Protein AF-A0A4P0Y0X2-F1 (afdb_monomer)

Structure (mmCIF, N/CA/C/O backbone):
data_AF-A0A4P0Y0X2-F1
#
_entry.id   AF-A0A4P0Y0X2-F1
#
loop_
_atom_site.group_PDB
_atom_site.id
_atom_site.type_symbol
_atom_site.label_atom_id
_atom_site.label_alt_id
_atom_site.label_comp_id
_atom_site.label_asym_id
_atom_site.label_entity_id
_atom_site.label_seq_id
_atom_site.pdbx_PDB_ins_code
_atom_site.Cartn_x
_atom_site.Cartn_y
_atom_site.Cartn_z
_atom_site.occupancy
_atom_site.B_iso_or_equiv
_atom_site.auth_seq_id
_atom_site.auth_comp_id
_atom_site.auth_asym_id
_atom_site.auth_atom_id
_atom_site.pdbx_PDB_model_num
ATOM 1 N N . MET A 1 1 ? 16.394 4.262 -10.401 1.00 63.41 1 MET A N 1
ATOM 2 C CA . MET A 1 1 ? 15.612 4.515 -11.632 1.00 63.41 1 MET A CA 1
ATOM 3 C C . MET A 1 1 ? 15.727 3.315 -12.565 1.00 63.41 1 MET A C 1
ATOM 5 O O . MET A 1 1 ? 16.840 2.965 -12.939 1.00 63.41 1 MET A O 1
ATOM 9 N N . LEU A 1 2 ? 14.609 2.668 -12.915 1.00 76.50 2 LEU A N 1
ATOM 10 C CA . LEU A 1 2 ? 14.583 1.525 -13.848 1.00 76.50 2 LEU A CA 1
ATOM 11 C C . LEU A 1 2 ? 14.999 1.933 -15.274 1.00 76.50 2 LEU A C 1
ATOM 13 O O . LEU A 1 2 ? 15.708 1.193 -15.951 1.00 76.50 2 LEU A O 1
ATOM 17 N N . PHE A 1 3 ? 14.640 3.158 -15.672 1.00 77.38 3 PHE A N 1
ATOM 18 C CA . PHE A 1 3 ? 15.021 3.770 -16.947 1.00 77.38 3 PHE A CA 1
ATOM 19 C C . PHE A 1 3 ? 16.539 3.780 -17.170 1.00 77.38 3 PHE A C 1
ATOM 21 O O . PHE A 1 3 ? 17.006 3.424 -18.241 1.00 77.38 3 PHE A O 1
ATOM 28 N N . SER A 1 4 ? 17.338 4.077 -16.141 1.00 80.75 4 SER A N 1
ATOM 29 C CA . SER A 1 4 ? 18.804 4.087 -16.258 1.00 80.75 4 SER A CA 1
ATOM 30 C C . SER A 1 4 ? 19.405 2.711 -16.578 1.00 80.75 4 SER A C 1
ATOM 32 O O . SER A 1 4 ? 20.546 2.639 -17.014 1.00 80.75 4 SER A O 1
ATOM 34 N N . ARG A 1 5 ? 18.663 1.618 -16.338 1.00 85.94 5 ARG A N 1
ATOM 35 C CA . ARG A 1 5 ? 19.111 0.240 -16.605 1.00 85.94 5 ARG A CA 1
ATOM 36 C C . ARG A 1 5 ? 18.557 -0.325 -17.910 1.00 85.94 5 ARG A C 1
ATOM 38 O O . ARG A 1 5 ? 19.236 -1.115 -18.554 1.00 85.94 5 ARG A O 1
ATOM 45 N N . LEU A 1 6 ? 17.319 0.023 -18.257 1.00 85.38 6 LEU A N 1
ATOM 46 C CA . LEU A 1 6 ? 16.603 -0.549 -19.403 1.00 85.38 6 LEU A CA 1
ATOM 47 C C . LEU A 1 6 ? 16.426 0.428 -20.574 1.00 85.38 6 LEU A C 1
ATOM 49 O O . LEU A 1 6 ? 15.983 0.007 -21.638 1.00 85.38 6 LEU A O 1
ATOM 53 N N . GLY A 1 7 ? 16.770 1.703 -20.399 1.00 88.44 7 GLY A N 1
ATOM 54 C CA . GLY A 1 7 ? 16.419 2.768 -21.333 1.00 88.44 7 GLY A CA 1
ATOM 55 C C . GLY A 1 7 ? 14.910 3.009 -21.369 1.00 88.4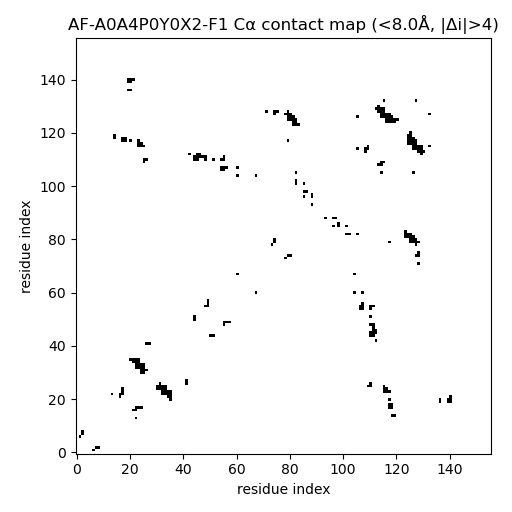4 7 GLY A C 1
ATOM 56 O O . GLY A 1 7 ? 14.202 2.784 -20.382 1.00 88.44 7 GLY A O 1
ATOM 57 N N . SER A 1 8 ? 14.413 3.460 -22.519 1.00 87.81 8 SER A N 1
ATOM 58 C CA . SER A 1 8 ? 12.980 3.600 -22.770 1.00 87.81 8 SER A CA 1
ATOM 59 C C . SER A 1 8 ? 12.300 2.234 -22.756 1.00 87.81 8 SER A C 1
ATOM 61 O O . SER A 1 8 ? 12.608 1.366 -23.569 1.00 87.81 8 SER A O 1
ATOM 63 N N . TYR A 1 9 ? 11.342 2.061 -21.852 1.00 86.56 9 TYR A N 1
ATOM 64 C CA . TYR A 1 9 ? 10.457 0.902 -21.812 1.00 86.56 9 TYR A CA 1
ATOM 65 C C . TYR A 1 9 ? 8.998 1.378 -21.818 1.00 86.56 9 TYR A C 1
ATOM 67 O O . TYR A 1 9 ? 8.701 2.451 -21.274 1.00 86.56 9 TYR A O 1
ATOM 75 N N . PRO A 1 10 ? 8.068 0.612 -22.408 1.00 88.00 10 PRO A N 1
ATOM 76 C CA . PRO A 1 10 ? 6.654 0.947 -22.345 1.00 88.00 10 PRO A CA 1
ATOM 77 C C . PRO A 1 10 ? 6.137 0.867 -20.902 1.00 88.00 10 PRO A C 1
ATOM 79 O O . PRO A 1 10 ? 6.250 -0.176 -20.262 1.00 88.00 10 PRO A O 1
ATOM 82 N N . GLN A 1 11 ? 5.538 1.947 -20.387 1.00 82.81 11 GLN A N 1
ATOM 83 C CA . GLN A 1 11 ? 5.023 1.987 -19.006 1.00 82.81 11 GLN A CA 1
ATOM 84 C C . GLN A 1 11 ? 3.985 0.888 -18.729 1.00 82.81 11 GLN A C 1
ATOM 86 O O . GLN A 1 11 ? 3.989 0.307 -17.646 1.00 82.81 11 GLN A O 1
ATOM 91 N N . HIS A 1 12 ? 3.176 0.536 -19.737 1.00 88.31 12 HIS A N 1
ATOM 92 C CA . HIS A 1 12 ? 2.136 -0.486 -19.608 1.00 88.31 12 HIS A CA 1
ATOM 93 C C . HIS A 1 12 ? 2.674 -1.864 -19.194 1.00 88.31 12 HIS A C 1
ATOM 95 O O . HIS A 1 12 ? 1.926 -2.633 -18.604 1.00 88.31 12 HIS A O 1
ATOM 101 N N . TRP A 1 13 ? 3.955 -2.173 -19.441 1.00 90.69 13 TRP A N 1
ATOM 102 C CA . TRP A 1 13 ? 4.559 -3.430 -18.983 1.00 90.69 13 TRP A CA 1
ATOM 103 C C . TRP A 1 13 ? 4.607 -3.531 -17.461 1.00 90.69 13 TRP A C 1
ATOM 105 O O . TRP A 1 13 ? 4.378 -4.606 -16.921 1.00 90.69 13 TRP A O 1
ATOM 115 N N . LEU A 1 14 ? 4.875 -2.429 -16.752 1.00 89.75 14 LEU A N 1
ATOM 116 C CA . LEU A 1 14 ? 4.886 -2.449 -15.288 1.00 89.75 14 LEU A CA 1
ATOM 117 C C . LEU A 1 14 ? 3.478 -2.642 -14.730 1.00 89.75 14 LEU A C 1
ATOM 119 O O . LEU A 1 14 ? 3.287 -3.448 -13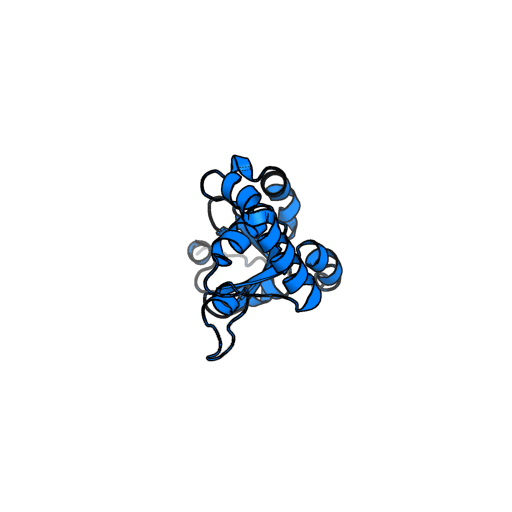.821 1.00 89.75 14 LEU A O 1
ATOM 123 N N . ASP A 1 15 ? 2.500 -1.938 -15.301 1.00 89.62 15 ASP A N 1
ATOM 124 C CA . ASP A 1 15 ? 1.101 -2.055 -14.892 1.00 89.62 15 ASP A CA 1
ATOM 125 C C . ASP A 1 15 ? 0.560 -3.464 -15.163 1.00 89.62 15 ASP A C 1
ATOM 127 O O . ASP A 1 15 ? -0.134 -4.038 -14.324 1.00 89.62 15 ASP A O 1
ATOM 131 N N . GLU A 1 16 ? 0.904 -4.049 -16.313 1.00 91.81 16 GLU A N 1
ATOM 132 C CA . GLU A 1 16 ? 0.533 -5.415 -16.672 1.00 91.81 16 GLU A CA 1
ATOM 133 C C . GLU A 1 16 ? 1.217 -6.445 -15.767 1.00 91.81 16 GLU A C 1
ATOM 135 O O . GLU A 1 16 ? 0.535 -7.310 -15.220 1.00 91.81 16 GLU A O 1
ATOM 140 N N . SER A 1 17 ? 2.525 -6.331 -15.524 1.00 92.44 17 SER A N 1
ATOM 141 C CA . SER A 1 17 ? 3.237 -7.229 -14.607 1.00 92.44 17 SER A CA 1
ATOM 142 C C . SER A 1 17 ? 2.728 -7.123 -13.163 1.00 92.44 17 SER A C 1
ATOM 144 O O . SER A 1 17 ? 2.666 -8.139 -12.467 1.00 92.44 17 SER A O 1
ATOM 146 N N . LEU A 1 18 ? 2.315 -5.935 -12.704 1.00 91.62 18 LEU A N 1
ATOM 147 C CA . LEU A 1 18 ? 1.652 -5.763 -11.406 1.00 91.62 18 LEU A CA 1
ATOM 148 C C . LEU A 1 18 ? 0.288 -6.465 -11.387 1.00 91.62 18 LEU A C 1
ATOM 150 O O . LEU A 1 18 ? 0.028 -7.279 -10.504 1.00 91.62 18 LEU A O 1
ATOM 154 N N . ARG A 1 19 ? -0.555 -6.218 -12.398 1.00 90.81 19 ARG A N 1
ATOM 155 C CA . ARG A 1 19 ? -1.885 -6.843 -12.535 1.00 90.81 19 ARG A CA 1
ATOM 156 C C . ARG A 1 19 ? -1.818 -8.364 -12.662 1.00 90.81 19 ARG A C 1
ATOM 158 O O . ARG A 1 19 ? -2.701 -9.064 -12.169 1.00 90.81 19 ARG A O 1
ATOM 165 N N . ASN A 1 20 ? -0.776 -8.877 -13.311 1.00 91.06 20 ASN A N 1
ATOM 166 C CA . ASN A 1 20 ? -0.525 -10.308 -13.470 1.00 91.06 20 ASN A CA 1
ATOM 167 C C . ASN A 1 20 ? 0.076 -10.954 -12.211 1.00 91.06 20 ASN A C 1
ATOM 169 O O . ASN A 1 20 ? 0.151 -12.182 -12.139 1.00 91.06 20 ASN A O 1
ATOM 173 N N . GLY A 1 21 ? 0.481 -10.157 -11.215 1.00 89.19 21 GLY A N 1
ATOM 174 C CA . GLY A 1 21 ? 1.070 -10.642 -9.969 1.00 89.19 21 GLY A CA 1
ATOM 175 C C . GLY A 1 21 ? 2.537 -11.061 -10.082 1.00 89.19 21 GLY A C 1
ATOM 176 O O . GLY A 1 21 ? 3.043 -11.759 -9.205 1.00 89.19 21 GLY A O 1
ATOM 177 N N . GLU A 1 22 ? 3.220 -10.665 -11.156 1.00 92.31 22 GLU A N 1
ATOM 178 C CA . GLU A 1 22 ? 4.662 -10.873 -11.348 1.00 92.31 22 GLU A CA 1
ATOM 179 C C . GLU A 1 22 ? 5.470 -9.871 -10.518 1.00 92.31 22 GLU A C 1
ATOM 181 O O . GLU A 1 22 ? 6.532 -10.194 -9.977 1.00 92.31 22 GLU A O 1
ATOM 186 N N . LEU A 1 23 ? 4.929 -8.657 -10.394 1.00 93.62 23 LEU A N 1
ATOM 187 C CA . LEU A 1 23 ? 5.423 -7.603 -9.524 1.00 93.62 23 LEU A CA 1
ATOM 188 C C . LEU A 1 23 ? 4.462 -7.381 -8.358 1.00 93.62 23 LEU A C 1
ATOM 190 O O . LEU A 1 23 ? 3.264 -7.638 -8.442 1.00 93.62 23 LEU A O 1
ATOM 194 N N . MET A 1 24 ? 5.006 -6.846 -7.275 1.00 94.19 24 MET A N 1
ATOM 195 C CA . MET A 1 24 ? 4.262 -6.245 -6.177 1.00 94.19 24 MET A CA 1
ATOM 196 C C . MET A 1 24 ? 4.787 -4.831 -5.938 1.00 94.19 24 MET A C 1
ATOM 198 O O . MET A 1 24 ? 5.966 -4.560 -6.160 1.00 94.19 24 MET A O 1
ATOM 202 N N . GLU A 1 25 ? 3.938 -3.934 -5.451 1.00 94.25 25 GLU A N 1
ATOM 203 C CA . GLU A 1 25 ? 4.384 -2.642 -4.930 1.00 94.25 25 GLU A CA 1
ATOM 204 C C . GLU A 1 25 ? 4.490 -2.730 -3.402 1.00 94.25 25 GLU A C 1
ATOM 206 O O . GLU A 1 25 ? 3.526 -3.124 -2.749 1.00 94.25 25 GLU A O 1
ATOM 211 N N . TYR A 1 26 ? 5.649 -2.393 -2.825 1.00 94.44 26 TYR A N 1
ATOM 212 C CA . TYR A 1 26 ? 5.844 -2.341 -1.368 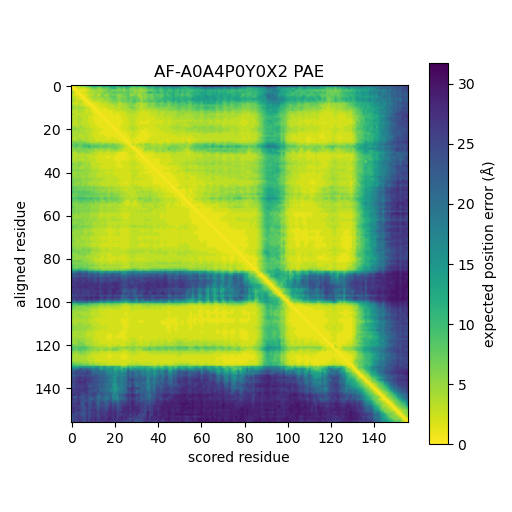1.00 94.44 26 TYR A CA 1
ATOM 213 C C . TYR A 1 26 ? 6.977 -1.379 -0.969 1.00 94.44 26 TYR A C 1
ATOM 215 O O . TYR A 1 26 ? 7.698 -0.844 -1.816 1.00 94.44 26 TYR A O 1
ATOM 223 N N . TRP A 1 27 ? 7.130 -1.144 0.336 1.00 91.44 27 TRP A N 1
ATOM 224 C CA . TRP A 1 27 ? 8.224 -0.368 0.911 1.00 91.44 27 TRP A CA 1
ATOM 225 C C . TRP A 1 27 ? 9.543 -1.155 0.894 1.00 91.44 27 TRP A C 1
ATOM 227 O O . TRP A 1 27 ? 9.732 -2.107 1.655 1.00 91.44 27 TRP A O 1
ATOM 237 N N . ALA A 1 28 ? 10.487 -0.713 0.063 1.00 83.19 28 ALA A N 1
ATOM 238 C CA . ALA A 1 28 ? 11.904 -1.022 0.240 1.00 83.19 28 ALA A CA 1
ATOM 239 C C . ALA A 1 28 ? 12.585 0.203 0.875 1.00 83.19 28 ALA A C 1
ATOM 241 O O . ALA A 1 28 ? 12.292 0.535 2.021 1.00 83.19 28 ALA A O 1
ATOM 242 N N . HIS A 1 29 ? 13.425 0.923 0.128 1.00 80.75 29 HIS A N 1
ATOM 243 C CA . HIS A 1 29 ? 13.874 2.259 0.535 1.00 80.75 29 HIS A CA 1
ATOM 244 C C . HIS A 1 29 ? 12.699 3.253 0.494 1.00 80.75 29 HIS A C 1
ATOM 246 O O . HIS A 1 29 ? 12.379 3.904 1.484 1.00 80.75 29 HIS A O 1
ATOM 252 N N . GLU A 1 30 ? 11.980 3.261 -0.630 1.00 86.56 30 GLU A N 1
ATOM 253 C CA . GLU A 1 30 ? 10.706 3.952 -0.845 1.00 86.56 30 GLU A CA 1
ATOM 254 C C . GLU A 1 30 ? 9.677 2.977 -1.427 1.00 86.56 30 GLU A C 1
ATOM 256 O O . GLU A 1 30 ? 9.983 1.797 -1.638 1.00 86.56 30 GLU A O 1
ATOM 261 N N . ALA A 1 31 ? 8.452 3.445 -1.673 1.00 87.06 31 ALA A N 1
ATOM 262 C CA . ALA A 1 31 ? 7.482 2.641 -2.401 1.00 87.06 31 ALA A CA 1
ATOM 263 C C . ALA A 1 31 ? 7.999 2.362 -3.817 1.00 87.06 31 ALA A C 1
ATOM 265 O O . ALA A 1 31 ? 8.274 3.283 -4.588 1.00 87.06 31 ALA A O 1
ATOM 266 N N . CYS A 1 32 ? 8.152 1.085 -4.147 1.00 91.44 32 CYS A N 1
ATOM 267 C CA . CYS A 1 32 ? 8.706 0.654 -5.420 1.00 91.44 32 CYS A CA 1
ATOM 268 C C . CYS A 1 32 ? 8.132 -0.696 -5.847 1.00 91.44 32 CYS A C 1
ATOM 270 O O . CYS A 1 32 ? 7.539 -1.421 -5.046 1.00 91.44 32 CYS A O 1
ATOM 272 N N . PHE A 1 33 ? 8.329 -1.021 -7.124 1.00 92.31 33 PHE A N 1
ATOM 273 C CA . PHE A 1 33 ? 8.032 -2.344 -7.650 1.00 92.31 33 PHE A CA 1
ATOM 274 C C . PHE A 1 33 ? 9.129 -3.336 -7.277 1.00 92.31 33 PHE A C 1
ATOM 276 O O . PHE A 1 33 ? 10.318 -3.060 -7.445 1.00 92.31 33 PHE A O 1
ATOM 283 N N . LEU A 1 34 ? 8.702 -4.503 -6.815 1.00 92.25 34 LEU A N 1
ATOM 284 C CA . LEU A 1 34 ? 9.537 -5.630 -6.433 1.00 92.25 34 LEU A CA 1
ATOM 285 C C . LEU A 1 34 ? 9.031 -6.886 -7.153 1.00 92.25 34 LEU A C 1
ATOM 287 O O . LEU A 1 34 ? 7.816 -7.033 -7.311 1.00 92.25 34 LEU A O 1
ATOM 291 N N . PRO A 1 35 ? 9.912 -7.810 -7.564 1.00 92.44 35 PRO A N 1
ATOM 292 C CA . PRO A 1 35 ? 9.492 -9.139 -7.989 1.00 92.44 35 PRO A CA 1
ATOM 293 C C . PRO A 1 35 ? 8.639 -9.809 -6.911 1.00 92.44 35 PRO A C 1
ATOM 295 O O . PRO A 1 35 ? 8.945 -9.724 -5.721 1.00 92.44 35 PRO A O 1
ATOM 298 N N . ARG A 1 36 ? 7.585 -10.527 -7.307 1.00 89.31 36 ARG A N 1
ATOM 299 C CA . ARG A 1 36 ? 6.719 -11.235 -6.351 1.00 89.31 36 ARG A CA 1
ATOM 300 C C . ARG A 1 36 ? 7.484 -12.258 -5.501 1.00 89.31 36 ARG A C 1
ATOM 302 O O . ARG A 1 36 ? 7.121 -12.469 -4.345 1.00 89.31 36 ARG A O 1
ATOM 309 N N . SER A 1 37 ? 8.555 -12.845 -6.041 1.00 90.06 37 SER A N 1
ATOM 310 C CA . SER A 1 37 ? 9.465 -13.752 -5.321 1.00 90.06 37 SER A CA 1
ATOM 311 C C . SER A 1 37 ? 10.077 -13.129 -4.067 1.00 90.06 37 SER A C 1
ATOM 313 O O . SER A 1 37 ? 10.381 -13.839 -3.111 1.00 90.06 37 SER A O 1
ATOM 315 N N . ASP A 1 38 ? 10.204 -11.803 -4.039 1.00 93.00 38 ASP A N 1
ATOM 316 C CA . ASP A 1 38 ? 10.888 -11.078 -2.971 1.00 93.00 38 ASP A CA 1
ATOM 317 C C . ASP A 1 38 ? 9.945 -10.764 -1.800 1.00 93.00 38 ASP A C 1
ATOM 319 O O . ASP A 1 38 ? 10.347 -10.145 -0.815 1.00 93.00 38 ASP A O 1
ATOM 323 N N . PHE A 1 39 ? 8.689 -11.222 -1.855 1.00 89.69 39 PHE A N 1
ATOM 324 C CA . PHE A 1 39 ? 7.717 -11.048 -0.775 1.00 89.69 39 PHE A CA 1
ATOM 325 C C . PHE A 1 39 ? 8.236 -11.545 0.575 1.00 89.69 39 PHE A C 1
ATOM 327 O O . PHE A 1 39 ? 8.094 -10.855 1.584 1.00 89.69 39 PHE A O 1
ATOM 334 N N . ALA A 1 40 ? 8.900 -12.703 0.598 1.00 89.69 40 ALA A N 1
ATOM 335 C CA . ALA A 1 40 ? 9.485 -13.245 1.822 1.00 89.69 40 ALA A CA 1
ATOM 336 C C . ALA A 1 40 ? 10.558 -12.316 2.422 1.00 89.69 40 ALA A C 1
ATOM 338 O O . ALA A 1 40 ? 10.655 -12.210 3.644 1.00 89.69 40 ALA A O 1
ATOM 339 N N . LEU A 1 41 ? 11.307 -11.588 1.583 1.00 91.12 41 LEU A N 1
ATOM 340 C CA . LEU A 1 41 ? 12.363 -10.672 2.027 1.00 91.12 41 LEU A CA 1
ATOM 341 C C . LEU A 1 41 ? 11.795 -9.450 2.752 1.00 91.12 41 LEU A C 1
ATOM 343 O O . LEU A 1 41 ? 12.412 -8.945 3.688 1.00 91.12 41 LEU A O 1
ATOM 347 N N . VAL A 1 42 ? 10.614 -8.977 2.349 1.00 90.44 42 VAL A N 1
ATOM 348 C CA . VAL A 1 42 ? 9.968 -7.797 2.948 1.00 90.44 42 VAL A CA 1
ATOM 349 C C . VAL A 1 42 ? 8.932 -8.143 4.021 1.00 90.44 42 VAL A C 1
ATOM 351 O O . VAL A 1 42 ? 8.544 -7.266 4.789 1.00 90.44 42 VAL A O 1
ATOM 354 N N . ARG A 1 43 ? 8.536 -9.418 4.141 1.00 90.69 43 ARG A N 1
ATOM 355 C CA . ARG A 1 43 ? 7.518 -9.905 5.089 1.00 90.69 43 ARG A CA 1
ATOM 356 C C . ARG A 1 43 ? 7.795 -9.502 6.538 1.00 90.69 43 ARG A C 1
ATOM 358 O O . ARG A 1 43 ? 6.870 -9.138 7.254 1.00 90.69 43 ARG A O 1
ATOM 365 N N . HIS A 1 44 ? 9.054 -9.532 6.973 1.00 91.50 44 HIS A N 1
ATOM 366 C CA . HIS A 1 44 ? 9.421 -9.163 8.345 1.00 91.50 44 HIS A CA 1
ATOM 367 C C . HIS A 1 44 ? 9.042 -7.712 8.699 1.00 91.50 44 HIS A C 1
ATOM 369 O O . HIS A 1 44 ? 8.759 -7.430 9.860 1.00 91.50 44 HIS A O 1
ATOM 375 N N . ARG A 1 45 ? 8.999 -6.809 7.706 1.00 91.69 45 ARG A N 1
ATOM 376 C CA . ARG A 1 45 ? 8.562 -5.414 7.877 1.00 91.69 45 ARG A CA 1
ATOM 377 C C . ARG A 1 45 ? 7.048 -5.301 8.013 1.00 91.69 45 ARG A C 1
ATOM 379 O O . ARG A 1 45 ? 6.580 -4.513 8.820 1.00 91.69 45 ARG A O 1
ATOM 386 N N . MET A 1 46 ? 6.300 -6.126 7.280 1.00 92.56 46 MET A N 1
ATOM 387 C CA . MET A 1 46 ? 4.837 -6.209 7.393 1.00 92.56 46 MET A CA 1
ATOM 388 C C . MET A 1 46 ? 4.413 -6.720 8.773 1.00 92.56 46 MET A C 1
ATOM 390 O O . MET A 1 46 ? 3.445 -6.229 9.336 1.00 92.56 46 MET A O 1
ATOM 394 N N . LEU A 1 47 ? 5.157 -7.687 9.323 1.00 91.06 47 LEU A N 1
ATOM 395 C CA . LEU A 1 47 ? 4.882 -8.269 10.641 1.00 91.06 47 LEU A CA 1
ATOM 396 C C . LEU A 1 47 ? 5.261 -7.343 11.803 1.00 91.06 47 LEU A C 1
ATOM 398 O O . LEU A 1 47 ? 4.654 -7.435 12.862 1.00 91.06 47 LEU A O 1
ATOM 402 N N . ASN A 1 48 ? 6.239 -6.455 11.602 1.00 91.81 48 ASN A N 1
ATOM 403 C CA . ASN A 1 48 ? 6.697 -5.490 12.603 1.00 91.81 48 ASN A CA 1
ATOM 404 C C . ASN A 1 48 ? 6.670 -4.062 12.025 1.00 91.81 48 ASN A C 1
ATOM 406 O O . ASN A 1 48 ? 7.729 -3.440 11.862 1.00 91.81 48 ASN A O 1
ATOM 410 N N . PRO A 1 49 ? 5.483 -3.532 11.675 1.00 91.12 49 PRO A N 1
ATOM 411 C CA . PRO A 1 49 ? 5.372 -2.270 10.954 1.00 91.12 49 PRO A CA 1
ATOM 412 C C . PRO A 1 49 ? 5.790 -1.061 11.805 1.00 91.12 49 PRO A C 1
ATOM 414 O O . PRO A 1 49 ? 6.156 -0.032 11.248 1.00 91.12 49 PRO A O 1
ATOM 417 N N . ASP A 1 50 ? 5.839 -1.178 13.134 1.00 92.06 50 ASP A N 1
ATOM 418 C CA . ASP A 1 50 ? 6.324 -0.112 14.030 1.00 92.06 50 ASP A CA 1
ATOM 419 C C . ASP A 1 50 ? 7.766 0.306 13.754 1.00 92.06 50 ASP A C 1
ATOM 421 O O . ASP A 1 50 ? 8.130 1.468 13.930 1.00 92.06 50 ASP A O 1
ATOM 425 N N . ASN A 1 51 ? 8.580 -0.619 13.241 1.00 90.69 51 ASN A N 1
ATOM 426 C CA . ASN A 1 51 ? 9.967 -0.341 12.881 1.00 90.69 51 ASN A CA 1
ATOM 427 C C . ASN A 1 51 ? 10.093 0.439 11.559 1.00 90.69 51 ASN A C 1
ATOM 429 O O . ASN A 1 51 ? 11.203 0.748 11.129 1.00 90.69 51 ASN A O 1
ATOM 433 N N . MET A 1 52 ? 8.977 0.765 10.897 1.00 89.56 52 MET A N 1
ATOM 434 C CA . MET A 1 52 ? 8.951 1.504 9.629 1.00 89.56 52 MET A CA 1
ATOM 435 C C . MET A 1 52 ? 8.927 3.030 9.813 1.00 89.56 52 MET A C 1
ATOM 437 O O . MET A 1 52 ? 8.857 3.770 8.825 1.00 89.56 52 MET A O 1
ATOM 441 N N . GLY A 1 53 ? 9.002 3.511 11.059 1.00 89.38 53 GLY A N 1
ATOM 442 C CA . GLY A 1 53 ? 9.044 4.933 11.388 1.00 89.38 53 GLY A CA 1
ATOM 443 C C . GLY A 1 53 ? 7.795 5.663 10.899 1.00 89.38 53 GLY A C 1
ATOM 444 O O . GLY A 1 53 ? 6.678 5.201 11.096 1.00 89.38 53 GLY A O 1
ATOM 445 N N . TRP A 1 54 ? 7.970 6.788 10.203 1.00 84.81 54 TRP A N 1
ATOM 446 C CA . TRP A 1 54 ? 6.854 7.619 9.729 1.00 84.81 54 TRP A CA 1
ATOM 447 C C . TRP A 1 54 ? 5.896 6.911 8.749 1.00 84.81 54 TRP A C 1
ATOM 449 O O . TRP A 1 54 ? 4.784 7.385 8.541 1.00 84.81 54 TRP A O 1
ATOM 459 N N . LYS A 1 55 ? 6.289 5.771 8.159 1.00 87.94 55 LYS A N 1
ATOM 460 C CA . LYS A 1 55 ? 5.435 4.977 7.253 1.00 87.94 55 LYS A CA 1
ATOM 461 C C . LYS A 1 55 ? 4.334 4.201 7.994 1.00 87.94 55 LYS A C 1
ATOM 463 O O . LYS A 1 55 ? 3.443 3.655 7.341 1.00 87.94 55 LYS A O 1
ATOM 468 N N . TYR A 1 56 ? 4.389 4.126 9.326 1.00 92.31 56 TYR A N 1
ATOM 469 C CA . TYR A 1 56 ? 3.377 3.477 10.157 1.00 92.31 56 TYR A CA 1
ATOM 470 C C . TYR A 1 56 ? 3.127 4.260 11.448 1.00 92.31 56 TYR A C 1
ATOM 472 O O . TYR A 1 56 ? 4.042 4.558 12.207 1.00 92.31 56 TYR A O 1
ATOM 480 N N . HIS A 1 57 ? 1.862 4.564 11.730 1.00 93.06 57 HIS A N 1
ATOM 481 C CA . HIS A 1 57 ? 1.469 5.290 12.934 1.00 93.06 57 HIS A CA 1
ATOM 482 C C . HIS A 1 57 ? 0.614 4.396 13.828 1.00 93.06 57 HIS A C 1
ATOM 484 O O . HIS A 1 57 ? -0.601 4.347 13.668 1.00 93.06 57 HIS A O 1
ATOM 490 N N . ARG A 1 58 ? 1.240 3.712 14.789 1.00 93.50 58 ARG A N 1
ATOM 491 C CA . ARG A 1 58 ? 0.554 2.797 15.713 1.00 93.50 58 ARG A CA 1
ATOM 492 C C . ARG A 1 58 ? -0.647 3.431 16.416 1.00 93.50 58 ARG A C 1
ATOM 494 O O . ARG A 1 58 ? -1.745 2.902 16.303 1.00 93.50 58 ARG A O 1
ATOM 501 N N . ALA A 1 59 ? -0.452 4.584 17.059 1.00 94.31 59 ALA A N 1
ATOM 502 C CA . ALA A 1 59 ? -1.516 5.265 17.801 1.00 94.31 59 ALA A CA 1
ATOM 503 C C . ALA A 1 59 ? -2.742 5.560 16.922 1.00 94.31 59 ALA A C 1
ATOM 505 O O . ALA A 1 59 ? -3.872 5.389 17.353 1.00 94.31 59 ALA A O 1
ATOM 506 N N . TRP A 1 60 ? -2.517 5.916 15.654 1.00 93.38 60 TRP A N 1
ATOM 507 C CA . TRP A 1 60 ? -3.590 6.128 14.686 1.00 93.38 60 TRP A CA 1
ATOM 508 C C . TRP A 1 60 ? -4.355 4.842 14.358 1.00 93.38 60 TRP A C 1
ATOM 510 O O . TRP A 1 60 ? -5.579 4.851 14.248 1.00 93.38 60 TRP A O 1
ATOM 520 N N . MET A 1 61 ? -3.633 3.734 14.167 1.00 94.25 61 MET A N 1
ATOM 521 C CA . MET A 1 61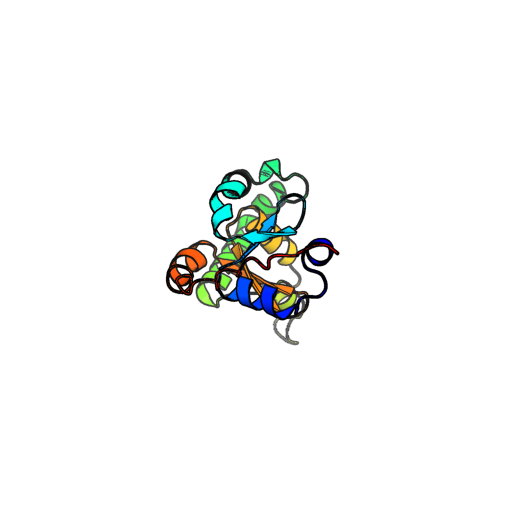 ? -4.246 2.437 13.875 1.00 94.25 61 MET A CA 1
ATOM 522 C C . MET A 1 61 ? -5.082 1.938 15.056 1.00 94.25 61 MET A C 1
ATOM 524 O O . MET A 1 61 ? -6.146 1.363 14.844 1.00 94.25 61 MET A O 1
ATOM 528 N N . GLU A 1 62 ? -4.624 2.191 16.282 1.00 94.81 62 GLU A N 1
ATOM 529 C CA . GLU A 1 62 ? -5.335 1.854 17.518 1.00 94.81 62 GLU A CA 1
ATOM 530 C C . GLU A 1 62 ? -6.569 2.752 17.714 1.00 94.81 62 GLU A C 1
ATOM 532 O O . GLU A 1 62 ? -7.675 2.244 17.895 1.00 94.81 62 GLU A O 1
ATOM 537 N N . GLU A 1 63 ? -6.416 4.073 17.578 1.00 94.25 63 GLU A N 1
ATOM 538 C CA . GLU A 1 63 ? -7.501 5.058 17.713 1.00 94.25 63 GLU A CA 1
ATOM 539 C C . GLU A 1 63 ? -8.638 4.822 16.705 1.00 94.25 63 GLU A C 1
ATOM 541 O O . GLU A 1 63 ? -9.819 4.962 17.027 1.00 94.25 63 GLU A O 1
ATOM 546 N N . HIS A 1 64 ? -8.300 4.426 15.476 1.00 92.69 64 HIS A N 1
ATOM 547 C CA . HIS A 1 64 ? -9.266 4.252 14.393 1.00 92.69 64 HIS A CA 1
ATOM 548 C C . HIS A 1 64 ? -9.604 2.792 14.074 1.00 92.69 64 HIS A C 1
ATOM 550 O O . HIS A 1 64 ? -10.225 2.534 13.033 1.00 92.69 64 HIS A O 1
ATOM 556 N N . ALA A 1 65 ? -9.258 1.852 14.959 1.00 93.25 65 ALA A N 1
ATOM 557 C CA . ALA A 1 65 ? -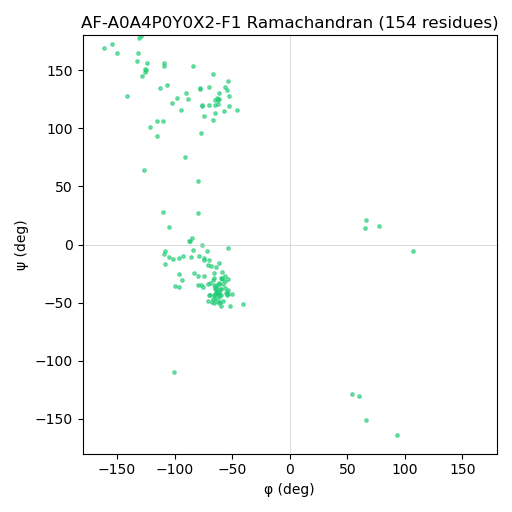9.391 0.411 14.741 1.00 93.25 65 ALA A CA 1
ATOM 558 C C . ALA A 1 65 ? -10.784 -0.012 14.239 1.00 93.25 65 ALA A C 1
ATOM 560 O O . ALA A 1 65 ? -10.879 -0.792 13.292 1.00 93.25 65 ALA A O 1
ATOM 561 N N . GLY A 1 66 ? -11.864 0.554 14.797 1.00 92.12 66 GLY A N 1
ATOM 562 C CA . GLY A 1 66 ? -13.237 0.272 14.352 1.00 92.12 66 GLY A CA 1
ATOM 563 C C . GLY A 1 66 ? -13.472 0.633 12.880 1.00 92.12 66 GLY A C 1
ATOM 564 O O . GLY A 1 66 ? -13.847 -0.215 12.076 1.00 92.12 66 GLY A O 1
ATOM 565 N N . SER A 1 67 ? -13.143 1.866 12.485 1.00 91.25 67 SER A N 1
ATOM 566 C CA . SER A 1 67 ? -13.287 2.315 11.089 1.00 91.25 67 SER A CA 1
ATOM 567 C C . SER A 1 67 ? -12.355 1.596 10.107 1.00 91.25 67 SER A C 1
ATOM 569 O O . SER A 1 67 ? -12.687 1.431 8.934 1.00 91.25 67 SER A O 1
ATOM 571 N N . ILE A 1 68 ? -11.190 1.143 10.575 1.00 93.31 68 ILE A N 1
ATOM 572 C CA . ILE A 1 68 ? -10.263 0.327 9.786 1.00 93.31 68 ILE A CA 1
ATOM 573 C C . ILE A 1 68 ? -10.855 -1.067 9.555 1.00 93.31 68 ILE A C 1
ATOM 575 O O . ILE A 1 68 ? -10.809 -1.564 8.430 1.00 93.31 68 ILE A O 1
ATOM 579 N N . ALA A 1 69 ? -11.444 -1.680 10.584 1.00 93.44 69 ALA A N 1
ATOM 580 C CA . ALA A 1 69 ? -12.108 -2.974 10.465 1.00 93.44 69 ALA A CA 1
ATOM 581 C C . ALA A 1 69 ? -13.284 -2.915 9.477 1.00 93.44 69 ALA A C 1
ATOM 583 O O . ALA A 1 69 ? -13.419 -3.793 8.626 1.00 93.44 69 ALA A O 1
ATOM 584 N N . GLU A 1 70 ? -14.082 -1.847 9.524 1.00 91.81 70 GLU A N 1
ATOM 585 C CA . GLU A 1 70 ? -15.162 -1.616 8.561 1.00 91.81 70 GLU A CA 1
ATOM 586 C C . GLU A 1 70 ? -14.646 -1.442 7.129 1.00 91.81 70 GLU A C 1
ATOM 588 O O . GLU A 1 70 ? -15.203 -2.027 6.201 1.00 91.81 70 GLU A O 1
ATOM 593 N N . LEU A 1 71 ? -13.544 -0.708 6.931 1.00 92.06 71 LEU A N 1
ATOM 594 C CA . LEU A 1 71 ? -12.898 -0.588 5.621 1.00 92.06 71 LEU A CA 1
ATOM 595 C C . LEU A 1 71 ? -12.416 -1.952 5.103 1.00 92.06 71 LEU A C 1
ATOM 597 O O . LEU A 1 71 ? -12.647 -2.287 3.942 1.00 92.06 71 LEU A O 1
ATOM 601 N N . VAL A 1 72 ? -11.774 -2.756 5.952 1.00 94.19 72 VAL A N 1
ATOM 602 C CA . VAL A 1 72 ? -11.327 -4.112 5.597 1.00 94.19 72 VAL A CA 1
ATOM 603 C C . VAL A 1 72 ? -12.518 -4.997 5.227 1.00 94.19 72 VAL A C 1
ATOM 605 O O . VAL A 1 72 ? -12.456 -5.701 4.218 1.00 94.19 72 VAL A O 1
ATOM 608 N N . ALA A 1 73 ? -13.618 -4.933 5.981 1.00 92.88 73 ALA A N 1
ATOM 609 C CA . ALA A 1 73 ? -14.850 -5.654 5.668 1.00 92.88 73 ALA A CA 1
ATOM 610 C C . ALA A 1 73 ? -15.475 -5.177 4.347 1.00 92.88 73 ALA A C 1
ATOM 612 O O . ALA A 1 73 ? -15.887 -6.001 3.530 1.00 92.88 73 ALA A O 1
ATOM 613 N N . HIS A 1 74 ? -15.482 -3.866 4.097 1.00 92.06 74 HIS A N 1
ATOM 614 C CA . HIS A 1 74 ? -15.971 -3.279 2.855 1.00 92.06 74 HIS A CA 1
ATOM 615 C C . HIS A 1 74 ? -15.172 -3.774 1.648 1.00 92.06 74 HIS A C 1
ATOM 617 O O . HIS A 1 74 ? -15.781 -4.250 0.693 1.00 92.06 74 HIS A O 1
ATOM 623 N N . ILE A 1 75 ? -13.834 -3.734 1.704 1.00 93.50 75 ILE A N 1
ATOM 624 C CA . ILE A 1 75 ? -12.969 -4.314 0.662 1.00 93.50 75 ILE A CA 1
ATOM 625 C C . ILE A 1 75 ? -13.270 -5.812 0.550 1.00 93.50 75 ILE A C 1
ATOM 627 O O . ILE A 1 75 ? -13.425 -6.360 -0.538 1.00 93.50 75 ILE A O 1
ATOM 631 N N . GLY A 1 76 ? -13.414 -6.485 1.696 1.00 92.75 76 GLY A N 1
ATOM 632 C CA . GLY A 1 76 ? -13.906 -7.851 1.876 1.00 92.75 76 GLY A CA 1
ATOM 633 C C . GLY A 1 76 ? -15.090 -8.217 0.979 1.00 92.75 76 GLY A C 1
ATOM 634 O O . GLY A 1 76 ? -15.044 -9.234 0.293 1.00 92.75 76 GLY A O 1
ATOM 635 N N . GLN A 1 77 ? -16.122 -7.385 0.984 1.00 91.56 77 GLN A N 1
ATOM 636 C CA . GLN A 1 77 ? -17.416 -7.665 0.362 1.00 91.56 77 GLN A CA 1
ATOM 637 C C . GLN A 1 77 ? -17.549 -7.069 -1.045 1.00 91.56 77 GLN A C 1
ATOM 639 O O . GLN A 1 77 ? -18.138 -7.693 -1.921 1.00 91.56 77 GLN A O 1
ATOM 644 N N . ASN A 1 78 ? -16.991 -5.877 -1.265 1.00 91.00 78 ASN A N 1
ATOM 645 C CA . ASN A 1 78 ? -17.203 -5.072 -2.473 1.00 91.00 78 ASN A CA 1
ATOM 646 C C . ASN A 1 78 ? -16.004 -5.099 -3.433 1.00 91.00 78 ASN A C 1
ATOM 648 O O . ASN A 1 78 ? -16.119 -4.662 -4.577 1.00 91.00 78 ASN A O 1
ATOM 652 N N . GLY A 1 79 ? -14.866 -5.640 -2.990 1.00 92.44 79 GLY A N 1
ATOM 653 C CA . GLY A 1 79 ? -13.655 -5.764 -3.789 1.00 92.44 79 GLY A CA 1
ATOM 654 C C . GLY A 1 79 ? -12.677 -4.590 -3.636 1.00 92.44 79 GLY A C 1
ATOM 655 O O . GLY A 1 79 ? -12.750 -3.837 -2.664 1.00 92.44 79 GLY A O 1
ATOM 656 N N . PRO A 1 80 ? -11.714 -4.462 -4.568 1.00 95.00 80 PRO A N 1
ATOM 657 C CA . PRO A 1 80 ? -10.608 -3.517 -4.449 1.00 95.00 80 PRO A CA 1
ATOM 658 C C . PRO A 1 80 ? -11.037 -2.043 -4.502 1.00 95.00 80 PRO A C 1
ATOM 660 O O . PRO A 1 80 ? -11.931 -1.681 -5.267 1.00 95.00 80 PRO A O 1
ATOM 663 N N . VAL A 1 81 ? -10.337 -1.174 -3.764 1.00 94.31 81 VAL A N 1
ATOM 664 C CA . VAL A 1 81 ? -10.670 0.262 -3.629 1.00 94.31 81 VAL A CA 1
ATOM 665 C C . VAL A 1 81 ? -9.463 1.179 -3.820 1.00 94.31 81 VAL A C 1
ATOM 667 O O . VAL A 1 81 ? -8.314 0.791 -3.616 1.00 94.31 81 VAL A O 1
ATOM 670 N N . ARG A 1 82 ? -9.712 2.442 -4.164 1.00 92.69 82 ARG A N 1
ATOM 671 C CA . ARG A 1 82 ? -8.727 3.533 -4.197 1.00 92.69 82 ARG A CA 1
ATOM 672 C C . ARG A 1 82 ? -9.010 4.509 -3.068 1.00 92.69 82 ARG A C 1
ATOM 674 O O . ARG A 1 82 ? -10.158 4.735 -2.709 1.00 92.69 82 ARG A O 1
ATOM 681 N N . SER A 1 83 ? -7.984 5.219 -2.605 1.00 88.25 83 SER A N 1
ATOM 682 C CA . SER A 1 83 ? -8.185 6.338 -1.671 1.00 88.25 83 SER A CA 1
ATOM 683 C C . SER A 1 83 ? -9.137 7.413 -2.219 1.00 88.25 83 SER A C 1
ATOM 685 O O . SER A 1 83 ? -9.873 8.026 -1.455 1.00 88.25 83 SER A O 1
ATOM 687 N N . ALA A 1 84 ? -9.150 7.611 -3.542 1.00 86.19 84 ALA A N 1
ATOM 688 C CA . ALA A 1 84 ? -10.029 8.558 -4.227 1.00 86.19 84 ALA A CA 1
ATOM 689 C C . ALA A 1 84 ? -11.509 8.140 -4.252 1.00 86.19 84 ALA A C 1
ATOM 691 O O . ALA A 1 84 ? -12.364 8.992 -4.469 1.00 86.19 84 ALA A O 1
ATOM 692 N N . ASP A 1 85 ? -11.830 6.865 -4.011 1.00 85.44 85 ASP A N 1
ATOM 693 C CA . ASP A 1 85 ? -13.228 6.416 -3.972 1.00 85.44 85 ASP A CA 1
ATOM 694 C C . ASP A 1 85 ? -13.962 6.963 -2.728 1.00 85.44 85 ASP A C 1
ATOM 696 O O . ASP A 1 85 ? -15.188 6.964 -2.685 1.00 85.44 85 ASP A O 1
ATOM 700 N N . PHE A 1 86 ? -13.213 7.497 -1.752 1.00 77.19 86 PHE A N 1
ATOM 701 C CA . PHE A 1 86 ? -13.725 8.011 -0.479 1.00 77.19 86 PHE A CA 1
ATOM 702 C C . PHE A 1 86 ? -13.689 9.544 -0.352 1.00 77.19 86 PHE A C 1
ATOM 704 O O . PHE A 1 86 ? -14.168 10.081 0.640 1.00 77.19 86 PHE A O 1
ATOM 711 N N . THR A 1 87 ? -13.110 10.276 -1.312 1.00 64.81 87 THR A N 1
ATOM 712 C CA . THR A 1 87 ? -12.953 11.743 -1.217 1.00 64.81 87 THR A CA 1
ATOM 713 C C . THR A 1 87 ? -14.093 12.541 -1.845 1.00 64.81 87 THR A C 1
ATOM 715 O O . THR A 1 87 ? -14.129 13.756 -1.679 1.00 64.81 87 THR A O 1
ATOM 718 N N . HIS A 1 88 ? -15.007 11.906 -2.580 1.00 57.53 88 HIS A N 1
ATOM 719 C CA . HIS A 1 88 ? -16.165 12.576 -3.176 1.00 57.53 88 HIS A CA 1
ATOM 720 C C . HIS A 1 88 ? -17.455 11.931 -2.667 1.00 57.53 88 HIS A C 1
ATOM 722 O O . HIS A 1 88 ? -17.850 10.885 -3.193 1.00 57.53 88 HIS A O 1
ATOM 728 N N . PRO A 1 89 ? -18.160 12.542 -1.699 1.00 51.62 89 PRO A N 1
ATOM 729 C CA . PRO A 1 89 ? -19.535 12.153 -1.468 1.00 51.62 89 PRO A CA 1
ATOM 730 C C . PRO A 1 89 ? -20.313 12.442 -2.756 1.00 51.62 89 PRO A C 1
ATOM 732 O O . PRO A 1 89 ? -20.309 13.562 -3.275 1.00 51.62 89 PRO A O 1
ATOM 735 N N . ARG A 1 90 ? -20.995 11.428 -3.302 1.00 53.94 90 ARG A N 1
ATOM 736 C CA . ARG A 1 90 ? -22.108 11.694 -4.222 1.00 53.94 90 ARG A CA 1
ATOM 737 C C . ARG A 1 90 ? -23.044 12.663 -3.495 1.00 53.94 90 ARG A C 1
ATOM 739 O O . ARG A 1 90 ? -23.419 12.386 -2.356 1.00 53.94 90 ARG A O 1
ATOM 746 N N . LYS A 1 91 ? -23.399 13.791 -4.127 1.00 46.03 91 LYS A N 1
ATOM 747 C CA . LYS A 1 91 ? -24.376 14.751 -3.579 1.00 46.03 91 LYS A CA 1
ATOM 748 C C . LYS A 1 91 ? -25.593 13.973 -3.055 1.00 46.03 91 LYS A C 1
ATOM 750 O O . LYS A 1 91 ? -26.260 13.311 -3.844 1.00 46.03 91 LYS A O 1
ATOM 755 N N . GLY A 1 92 ? -25.839 14.030 -1.744 1.00 51.81 92 GLY A N 1
ATOM 756 C CA . GLY A 1 92 ? -26.979 13.377 -1.085 1.00 51.81 92 GLY A CA 1
ATOM 757 C C . GLY A 1 92 ? -26.666 12.140 -0.233 1.00 51.81 92 GLY A C 1
ATOM 758 O O . GLY A 1 92 ? -27.565 11.656 0.444 1.00 51.81 92 GLY A O 1
ATOM 759 N N . ALA A 1 93 ? -25.428 11.639 -0.202 1.00 49.28 93 ALA A N 1
ATOM 760 C CA . ALA A 1 93 ? -25.049 10.554 0.705 1.00 49.28 93 ALA A CA 1
ATOM 761 C C . ALA A 1 93 ? -24.511 11.108 2.039 1.00 49.28 93 ALA A C 1
ATOM 763 O O . ALA A 1 93 ? -23.307 11.082 2.276 1.00 49.28 93 ALA A O 1
ATOM 764 N N . SER A 1 94 ? -25.391 11.604 2.920 1.00 44.88 94 SER A N 1
ATOM 765 C CA . SER A 1 94 ? -25.019 11.792 4.330 1.00 44.88 94 SER A CA 1
ATOM 766 C C . SER A 1 94 ? -25.041 10.424 5.010 1.00 44.88 94 SER A C 1
ATOM 768 O O . SER A 1 94 ? -26.089 9.910 5.400 1.00 44.88 94 SER A O 1
ATOM 770 N N . GLY A 1 95 ? -23.880 9.795 5.096 1.00 54.56 95 GLY A N 1
ATOM 771 C CA . GLY A 1 95 ? -23.675 8.597 5.895 1.00 54.56 95 GLY A CA 1
ATOM 772 C C . GLY A 1 95 ? -22.430 8.769 6.746 1.00 54.56 95 GLY A C 1
ATOM 773 O O . GLY A 1 95 ? -21.701 9.746 6.603 1.00 54.56 95 GLY A O 1
ATOM 774 N N . TRP A 1 96 ? -22.135 7.774 7.576 1.00 53.31 96 TRP A N 1
ATOM 775 C CA . TRP A 1 96 ? -20.930 7.685 8.416 1.00 53.31 96 TRP A CA 1
ATOM 776 C C . TRP A 1 96 ? -19.579 7.835 7.651 1.00 53.31 96 TRP A C 1
ATOM 778 O O . TRP A 1 96 ? -18.512 7.875 8.256 1.00 53.31 96 TRP A O 1
ATOM 788 N N . TRP A 1 97 ? -19.653 7.966 6.321 1.00 47.72 97 TRP A N 1
ATOM 789 C CA . TRP A 1 97 ? -18.625 8.180 5.296 1.00 47.72 97 TRP A CA 1
ATOM 790 C C . TRP A 1 97 ? -18.216 9.646 5.069 1.00 47.72 97 TRP A C 1
ATOM 792 O O . TRP A 1 97 ? -17.452 9.940 4.151 1.00 47.72 97 TRP A O 1
ATOM 802 N N . GLU A 1 98 ? -18.719 10.583 5.870 1.00 46.97 98 GLU A N 1
ATOM 803 C CA . GLU A 1 98 ? -18.312 11.986 5.803 1.00 46.97 98 GLU A CA 1
ATOM 804 C C . GLU A 1 98 ? -16.828 12.147 6.225 1.00 46.97 98 GLU A C 1
ATOM 806 O O . GLU A 1 98 ? -16.460 12.037 7.394 1.00 46.97 98 GLU A O 1
ATOM 811 N N . TRP A 1 99 ? -15.973 12.414 5.229 1.00 50.56 99 TRP A N 1
ATOM 812 C CA . TRP A 1 99 ? -14.677 13.112 5.327 1.00 50.56 99 TRP A CA 1
ATOM 813 C C . TRP A 1 99 ? -13.542 12.444 6.128 1.00 50.56 99 TRP A C 1
ATOM 815 O O . TRP A 1 99 ? -12.531 13.087 6.425 1.00 50.56 99 TRP A O 1
ATOM 825 N N . LYS A 1 100 ? -13.648 11.152 6.456 1.00 61.25 100 LYS A N 1
ATOM 826 C CA . LYS A 1 100 ? -12.655 10.461 7.293 1.00 61.25 100 LYS A CA 1
ATOM 827 C C . LYS A 1 100 ? -11.426 9.936 6.523 1.00 61.25 100 LYS A C 1
ATOM 829 O O . LYS A 1 100 ? -11.478 9.671 5.324 1.00 61.25 100 LYS A O 1
ATOM 834 N N . PRO A 1 101 ? -10.276 9.804 7.204 1.00 77.25 101 PRO A N 1
ATOM 835 C CA . PRO A 1 101 ? -8.934 9.738 6.612 1.00 77.25 101 PRO A CA 1
ATOM 836 C C . PRO A 1 101 ? -8.562 8.354 6.040 1.00 77.25 101 PRO A C 1
ATOM 838 O O . PRO A 1 101 ? -7.505 7.799 6.338 1.00 77.25 101 PRO A O 1
ATOM 841 N N . HIS A 1 102 ? -9.395 7.817 5.143 1.00 83.44 102 HIS A N 1
ATOM 842 C CA . HIS A 1 102 ? -9.213 6.513 4.491 1.00 83.44 102 HIS A CA 1
ATOM 843 C C . HIS A 1 102 ? -7.856 6.354 3.804 1.00 83.44 102 HIS A C 1
ATOM 845 O O . HIS A 1 102 ? -7.323 5.251 3.736 1.00 83.44 102 HIS A O 1
ATOM 851 N N . LYS A 1 103 ? -7.257 7.451 3.327 1.00 87.94 103 LYS A N 1
ATOM 852 C CA . LYS A 1 103 ? -5.889 7.430 2.803 1.00 87.94 103 LYS A CA 1
ATOM 853 C C . LYS A 1 103 ? -4.893 6.925 3.855 1.00 87.94 103 LYS A C 1
ATOM 855 O O . LYS A 1 103 ? -4.112 6.034 3.546 1.00 87.94 103 LYS A O 1
ATOM 860 N N . ARG A 1 104 ? -4.949 7.454 5.082 1.00 91.31 104 ARG A N 1
ATOM 861 C CA . ARG A 1 104 ? -4.031 7.074 6.166 1.00 91.31 104 ARG A CA 1
ATOM 862 C C . ARG A 1 104 ? -4.318 5.658 6.667 1.00 91.31 104 ARG A C 1
ATOM 864 O O . ARG A 1 104 ? -3.382 4.925 6.962 1.00 91.31 104 ARG A O 1
ATOM 871 N N . HIS A 1 105 ? -5.586 5.241 6.662 1.00 93.94 105 HIS A N 1
ATOM 872 C CA . HIS A 1 105 ? -5.985 3.855 6.945 1.00 93.94 105 HIS A CA 1
ATOM 873 C C . HIS A 1 105 ? -5.392 2.885 5.920 1.00 93.94 105 HIS A C 1
ATOM 875 O O . HIS A 1 105 ? -4.756 1.906 6.297 1.00 93.94 105 HIS A O 1
ATOM 881 N N . LEU A 1 106 ? -5.552 3.179 4.626 1.00 94.81 106 LEU A N 1
ATOM 882 C CA . LEU A 1 106 ? -4.998 2.370 3.538 1.00 94.81 106 LEU A 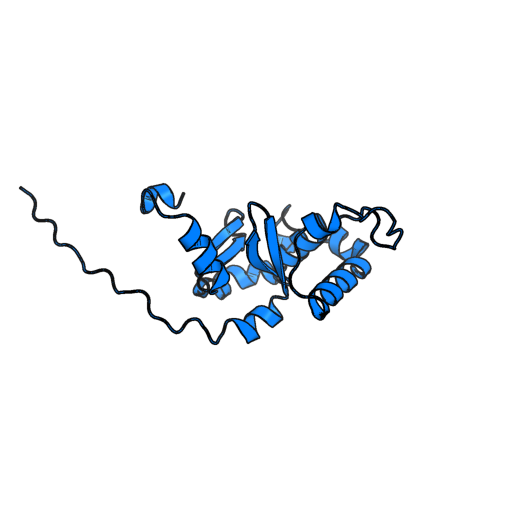CA 1
ATOM 883 C C . LEU A 1 106 ? -3.468 2.338 3.572 1.00 94.81 106 LEU A C 1
ATOM 885 O O . LEU A 1 106 ? -2.892 1.282 3.350 1.00 94.81 106 LEU A O 1
ATOM 889 N N . GLU A 1 107 ? -2.805 3.456 3.871 1.00 94.06 107 GLU A N 1
ATOM 890 C CA . GLU A 1 107 ? -1.345 3.507 4.019 1.00 94.06 107 GLU A CA 1
ATOM 891 C C . GLU A 1 107 ? -0.862 2.666 5.206 1.00 94.06 107 GLU A C 1
ATOM 893 O O . GLU A 1 107 ? 0.090 1.902 5.055 1.00 94.06 107 GLU A O 1
ATOM 898 N N . GLY A 1 108 ? -1.543 2.734 6.354 1.00 95.38 108 GLY A N 1
ATOM 899 C CA . GLY A 1 108 ? -1.231 1.906 7.521 1.00 95.38 108 GLY A CA 1
ATOM 900 C C . GLY A 1 108 ? -1.427 0.412 7.255 1.00 95.38 108 GLY A C 1
ATOM 901 O O . GLY A 1 108 ? -0.517 -0.380 7.503 1.00 95.38 108 GLY A O 1
ATOM 902 N N . LEU A 1 109 ? -2.572 0.031 6.676 1.00 96.06 109 LEU A N 1
ATOM 903 C CA . LEU A 1 109 ? -2.860 -1.348 6.260 1.00 96.06 109 LEU A CA 1
ATOM 904 C C . LEU A 1 109 ? -1.864 -1.849 5.207 1.00 96.06 109 LEU A C 1
ATOM 906 O O . LEU A 1 109 ? -1.454 -3.007 5.251 1.00 96.06 109 LEU A O 1
ATOM 910 N N . PHE A 1 110 ? -1.461 -0.986 4.271 1.00 96.06 110 PHE A N 1
ATOM 911 C CA . PHE A 1 110 ? -0.459 -1.302 3.258 1.00 96.06 110 PHE A CA 1
ATOM 912 C C . PHE A 1 110 ? 0.903 -1.551 3.897 1.00 96.06 110 PHE A C 1
ATOM 914 O O . PHE A 1 110 ? 1.540 -2.554 3.594 1.00 96.06 110 PHE A O 1
ATOM 921 N N . THR A 1 111 ? 1.341 -0.695 4.825 1.00 95.50 111 THR A N 1
ATOM 922 C CA . THR A 1 111 ? 2.604 -0.891 5.546 1.00 95.50 111 THR A CA 1
ATOM 923 C C . THR A 1 111 ? 2.594 -2.185 6.363 1.00 95.50 111 THR A C 1
ATOM 925 O O . THR A 1 111 ? 3.566 -2.938 6.295 1.00 95.50 111 THR A O 1
ATOM 928 N N . ALA A 1 112 ? 1.484 -2.495 7.040 1.00 95.06 112 ALA A N 1
ATOM 929 C CA . ALA A 1 112 ? 1.278 -3.751 7.768 1.00 95.06 112 ALA A CA 1
ATOM 930 C C . ALA A 1 112 ? 1.080 -4.981 6.854 1.00 95.06 112 ALA A C 1
ATOM 932 O O . ALA A 1 112 ? 1.012 -6.109 7.332 1.00 95.06 112 ALA A O 1
ATOM 933 N N . GLY A 1 113 ? 0.991 -4.794 5.532 1.00 94.00 113 GLY A N 1
ATOM 934 C CA . GLY A 1 113 ? 0.776 -5.881 4.578 1.00 94.00 113 GLY A CA 1
ATOM 935 C C . GLY A 1 113 ? -0.593 -6.556 4.695 1.00 94.00 113 GLY A C 1
ATOM 936 O O . GLY A 1 113 ? -0.741 -7.689 4.241 1.00 94.00 113 GLY A O 1
ATOM 937 N N . GLU A 1 114 ? -1.595 -5.894 5.280 1.00 95.25 114 GLU A N 1
ATOM 938 C CA . GLU A 1 114 ? -2.988 -6.373 5.333 1.00 95.25 114 GLU A CA 1
ATOM 939 C C . GLU A 1 114 ? -3.733 -6.101 4.014 1.00 95.25 114 GLU A C 1
ATOM 941 O O . GLU A 1 114 ? -4.630 -6.855 3.622 1.00 95.25 114 GLU A O 1
ATOM 946 N N . VAL A 1 115 ? -3.305 -5.067 3.281 1.00 95.94 115 VAL A N 1
ATOM 947 C CA . VAL A 1 115 ? -3.702 -4.814 1.889 1.00 95.94 115 VAL A CA 1
ATOM 948 C C . VAL A 1 115 ? -2.478 -4.691 0.986 1.00 95.94 115 VAL A C 1
ATOM 950 O O . VAL A 1 115 ? -1.432 -4.199 1.406 1.00 95.94 115 VAL A O 1
ATOM 953 N N . MET A 1 116 ? -2.630 -5.070 -0.282 1.00 95.38 116 MET A N 1
ATOM 954 C CA . MET A 1 116 ? -1.617 -4.902 -1.328 1.00 95.38 116 MET A CA 1
ATOM 955 C C . MET A 1 116 ? -2.183 -4.117 -2.509 1.00 95.38 116 MET A C 1
ATOM 957 O O . MET A 1 116 ? -3.390 -4.112 -2.750 1.00 95.38 116 MET A O 1
ATOM 961 N N . VAL A 1 117 ? -1.297 -3.476 -3.272 1.00 95.06 117 VAL A N 1
ATOM 962 C CA . VAL A 1 117 ? -1.661 -2.837 -4.542 1.00 95.06 117 VAL A CA 1
ATOM 963 C C . VAL A 1 117 ? -1.841 -3.918 -5.606 1.00 95.06 117 VAL A C 1
ATOM 965 O O . VAL A 1 117 ? -0.889 -4.633 -5.912 1.00 95.06 117 VAL A O 1
ATOM 968 N N . VAL A 1 118 ? -3.043 -4.024 -6.170 1.00 93.81 118 VAL A N 1
ATOM 969 C CA . VAL A 1 118 ? -3.366 -5.001 -7.229 1.00 93.81 118 VAL A CA 1
ATOM 970 C C . VAL A 1 118 ? -3.269 -4.405 -8.630 1.00 93.81 118 VAL A C 1
ATOM 972 O O . VAL A 1 118 ? -3.029 -5.118 -9.598 1.00 93.81 118 VAL A O 1
ATOM 975 N N . GLU A 1 119 ? -3.437 -3.089 -8.747 1.00 92.88 119 GLU A N 1
ATOM 976 C CA . GLU A 1 119 ? -3.230 -2.344 -9.984 1.00 92.88 119 GLU A CA 1
ATOM 977 C C . GLU A 1 119 ? -3.052 -0.849 -9.693 1.00 92.88 119 GLU A C 1
ATOM 979 O O . GLU A 1 119 ? -3.327 -0.363 -8.588 1.00 92.88 119 GLU A O 1
ATOM 984 N N . ARG A 1 120 ? -2.637 -0.096 -10.713 1.00 91.56 120 ARG A N 1
ATOM 985 C CA . ARG A 1 120 ? -2.706 1.364 -10.707 1.00 91.56 120 ARG A CA 1
ATOM 986 C C . ARG A 1 120 ? -3.711 1.824 -11.751 1.00 91.56 120 ARG A C 1
ATOM 988 O O . ARG A 1 120 ? -3.728 1.336 -12.875 1.00 91.56 120 ARG A O 1
ATOM 995 N N . ARG A 1 121 ? -4.561 2.774 -11.368 1.00 89.38 121 ARG A N 1
ATOM 996 C CA . ARG A 1 121 ? -5.460 3.484 -12.285 1.00 89.38 121 ARG A CA 1
ATOM 997 C C . ARG A 1 121 ? -5.032 4.941 -12.294 1.00 89.38 121 ARG A C 1
ATOM 999 O O . ARG A 1 121 ? -5.249 5.653 -11.309 1.00 89.38 121 ARG A O 1
ATOM 1006 N N . ASN A 1 122 ? -4.400 5.371 -13.384 1.00 85.81 122 ASN A N 1
ATOM 1007 C CA . ASN A 1 122 ? -3.638 6.620 -13.429 1.00 85.81 122 ASN A CA 1
ATOM 1008 C C . ASN A 1 122 ? -2.589 6.625 -12.299 1.00 85.81 122 ASN A C 1
ATOM 1010 O O . ASN A 1 122 ? -1.866 5.651 -12.100 1.00 85.81 122 ASN A O 1
ATOM 1014 N N . PHE A 1 123 ? -2.544 7.684 -11.492 1.00 83.62 123 PHE A N 1
ATOM 1015 C CA . PHE A 1 123 ? -1.618 7.786 -10.364 1.00 83.62 123 PHE A CA 1
ATOM 1016 C C . PHE A 1 123 ? -2.118 7.108 -9.079 1.00 83.62 123 PHE A C 1
ATOM 1018 O O . PHE A 1 123 ? -1.361 7.015 -8.108 1.00 83.62 123 PHE A O 1
ATOM 1025 N N . HIS A 1 124 ? -3.351 6.591 -9.062 1.00 89.81 124 HIS A N 1
ATOM 1026 C CA . HIS A 1 124 ? -3.958 6.005 -7.869 1.00 89.81 124 HIS A CA 1
ATOM 1027 C C . HIS A 1 124 ? -3.664 4.511 -7.754 1.00 89.81 124 HIS A C 1
ATOM 1029 O O . HIS A 1 124 ? -3.921 3.740 -8.679 1.00 89.81 124 HIS A O 1
ATOM 1035 N N . ARG A 1 125 ? -3.195 4.102 -6.575 1.00 93.50 125 ARG A N 1
ATOM 1036 C CA . ARG A 1 125 ? -3.139 2.695 -6.173 1.00 93.50 125 ARG A CA 1
ATOM 1037 C C . ARG A 1 125 ? -4.549 2.162 -5.934 1.00 93.50 125 ARG A C 1
ATOM 1039 O O . ARG A 1 125 ? -5.350 2.831 -5.277 1.00 93.50 125 ARG A O 1
ATOM 1046 N N . VAL A 1 126 ? -4.811 0.966 -6.444 1.00 95.31 126 VAL A N 1
ATOM 1047 C CA . VAL A 1 126 ? -5.993 0.161 -6.128 1.00 95.31 126 VAL A CA 1
ATOM 1048 C C . VAL A 1 126 ? -5.561 -0.930 -5.152 1.00 95.31 126 VAL A C 1
ATOM 1050 O O . VAL A 1 126 ? -4.654 -1.702 -5.461 1.00 95.31 126 VAL A O 1
ATOM 1053 N N . TYR A 1 127 ? -6.186 -0.978 -3.981 1.00 95.81 127 TYR A N 1
ATOM 1054 C CA . TYR A 1 127 ? -5.843 -1.876 -2.883 1.00 95.81 127 TYR A CA 1
ATOM 1055 C C . TYR A 1 127 ? -6.868 -3.001 -2.745 1.00 95.81 127 TYR A C 1
ATOM 1057 O O . TYR A 1 127 ? -8.068 -2.736 -2.771 1.00 95.81 127 TYR A O 1
ATOM 1065 N N . ASP A 1 128 ? -6.403 -4.230 -2.530 1.00 95.69 128 ASP A N 1
ATOM 1066 C CA . ASP A 1 128 ? -7.229 -5.365 -2.090 1.00 95.69 128 ASP A CA 1
ATOM 1067 C C . ASP A 1 128 ? -6.555 -6.085 -0.915 1.00 95.69 128 ASP A C 1
ATOM 1069 O O . ASP A 1 128 ? -5.366 -5.894 -0.648 1.00 95.69 128 ASP A O 1
ATOM 1073 N N . LEU A 1 129 ? -7.315 -6.923 -0.210 1.00 95.38 129 LEU A N 1
ATOM 1074 C CA . LEU A 1 129 ? -6.830 -7.716 0.913 1.00 95.38 129 LEU A CA 1
ATOM 1075 C C . LEU A 1 129 ? -5.726 -8.677 0.464 1.00 95.38 129 LEU A C 1
ATOM 1077 O O . LEU A 1 129 ? -5.911 -9.480 -0.456 1.00 95.38 129 LEU A O 1
ATOM 1081 N N . THR A 1 130 ? -4.612 -8.685 1.193 1.00 89.69 130 THR A N 1
ATOM 1082 C CA . THR A 1 130 ? -3.454 -9.546 0.899 1.00 89.69 130 THR A CA 1
ATOM 1083 C C . THR A 1 130 ? -3.839 -11.025 0.833 1.00 89.69 130 THR A C 1
ATOM 1085 O O . THR A 1 130 ? -3.444 -11.734 -0.091 1.00 89.69 130 THR A O 1
ATOM 1088 N N . ARG A 1 131 ? -4.702 -11.480 1.757 1.00 76.81 131 ARG A N 1
ATOM 1089 C CA . ARG A 1 131 ? -5.154 -12.882 1.850 1.00 76.81 131 ARG A CA 1
ATOM 1090 C C . ARG A 1 131 ? -6.000 -13.337 0.654 1.00 76.81 131 ARG A C 1
ATOM 1092 O O . ARG A 1 131 ? -6.043 -14.529 0.362 1.00 76.81 131 ARG A O 1
ATOM 1099 N N . ARG A 1 132 ? -6.655 -12.416 -0.063 1.00 64.75 132 ARG A N 1
ATOM 1100 C CA . ARG A 1 132 ? -7.336 -12.727 -1.334 1.00 64.75 132 ARG A CA 1
ATOM 1101 C C . ARG A 1 132 ? -6.364 -12.804 -2.497 1.00 64.75 132 ARG A C 1
ATOM 1103 O O . ARG A 1 132 ? -6.527 -13.650 -3.377 1.00 64.75 132 ARG A O 1
ATOM 1110 N N . GLY A 1 133 ? -5.336 -11.962 -2.458 1.00 50.38 133 GLY A N 1
ATOM 1111 C CA . GLY A 1 133 ? -4.229 -12.013 -3.395 1.00 50.38 133 GLY A CA 1
ATOM 1112 C C . GLY A 1 133 ? -3.580 -13.397 -3.429 1.00 50.38 133 GLY A C 1
ATOM 1113 O O . GLY A 1 133 ? -3.394 -13.958 -4.500 1.00 50.38 133 GLY A O 1
ATOM 1114 N N . ASP A 1 134 ? -3.351 -14.030 -2.283 1.00 47.72 134 ASP A N 1
ATOM 1115 C CA . ASP A 1 134 ? -2.708 -15.351 -2.256 1.00 47.72 134 ASP A CA 1
ATOM 1116 C C . ASP A 1 134 ? -3.566 -16.478 -2.884 1.00 47.72 134 ASP A C 1
ATOM 1118 O O . ASP A 1 134 ? -3.020 -17.389 -3.511 1.00 47.72 134 ASP A O 1
ATOM 1122 N N . ALA A 1 135 ? -4.904 -16.391 -2.827 1.00 37.09 135 ALA A N 1
ATOM 1123 C CA . ALA A 1 135 ? -5.818 -17.370 -3.441 1.00 37.09 135 ALA A CA 1
ATOM 1124 C C . ALA A 1 135 ? -6.086 -17.127 -4.947 1.00 37.09 135 ALA A C 1
ATOM 1126 O O . ALA A 1 135 ? -6.424 -18.061 -5.685 1.00 37.09 135 ALA A O 1
ATOM 1127 N N . GLY A 1 136 ? -5.930 -15.886 -5.426 1.00 37.91 136 GLY A N 1
ATOM 1128 C CA . GLY A 1 136 ? -6.092 -15.503 -6.836 1.00 37.91 136 GLY A CA 1
ATOM 1129 C C . GLY A 1 136 ? -4.792 -15.501 -7.654 1.00 37.91 136 GLY A C 1
ATOM 1130 O O . GLY A 1 136 ? -4.820 -15.807 -8.848 1.00 37.91 136 GLY A O 1
ATOM 1131 N N . LEU A 1 137 ? -3.645 -15.213 -7.028 1.00 45.59 137 LEU A N 1
ATOM 1132 C CA . LEU A 1 137 ? -2.356 -15.020 -7.708 1.00 45.59 137 LEU A CA 1
ATOM 1133 C C . LEU A 1 137 ? -1.563 -16.317 -7.959 1.00 45.59 137 LEU A C 1
ATOM 1135 O O . LEU A 1 137 ? -0.613 -16.308 -8.737 1.00 45.59 137 LEU A O 1
ATOM 1139 N N . GLY A 1 138 ? -1.953 -17.457 -7.379 1.00 37.03 138 GLY A N 1
ATOM 1140 C CA . GLY A 1 138 ? -1.255 -18.738 -7.587 1.00 37.03 138 GLY A CA 1
ATOM 1141 C C . GLY A 1 138 ? -1.491 -19.412 -8.950 1.00 37.03 138 GLY A C 1
ATOM 1142 O O . GLY A 1 138 ? -0.774 -20.348 -9.304 1.00 37.03 138 GLY A O 1
ATOM 1143 N N . ARG A 1 139 ? -2.486 -18.970 -9.736 1.00 42.12 139 ARG A N 1
ATOM 1144 C CA . ARG A 1 139 ? -2.885 -19.652 -10.988 1.00 42.12 139 ARG A CA 1
ATOM 1145 C C . ARG A 1 139 ? -2.374 -19.019 -12.285 1.00 42.12 139 ARG A C 1
ATOM 1147 O O . ARG A 1 139 ? -2.459 -19.678 -13.317 1.00 42.12 139 ARG A O 1
ATOM 1154 N N . ARG A 1 140 ? -1.833 -17.793 -12.274 1.00 46.72 140 ARG A N 1
ATOM 1155 C CA . ARG A 1 140 ? -1.442 -17.085 -13.518 1.00 46.72 140 ARG A CA 1
ATOM 1156 C C . ARG A 1 140 ? 0.066 -16.953 -13.762 1.00 46.72 140 ARG A C 1
ATOM 1158 O O . ARG A 1 140 ? 0.461 -16.796 -14.910 1.00 46.72 140 ARG A O 1
ATOM 1165 N N . ALA A 1 141 ? 0.917 -17.156 -12.756 1.00 43.09 141 ALA A N 1
ATOM 1166 C CA . ALA A 1 141 ? 2.376 -17.011 -12.878 1.00 43.09 141 ALA A CA 1
ATOM 1167 C C . ALA A 1 141 ? 3.116 -18.214 -13.524 1.00 43.09 141 ALA A C 1
ATOM 1169 O O . ALA A 1 141 ? 4.286 -18.455 -13.236 1.00 43.09 141 ALA A O 1
ATOM 1170 N N . ARG A 1 142 ? 2.462 -19.001 -14.397 1.00 41.97 142 ARG A N 1
ATOM 1171 C CA . ARG A 1 142 ? 3.098 -20.113 -15.146 1.00 41.97 142 ARG A CA 1
ATOM 1172 C C . ARG A 1 142 ? 3.250 -19.836 -16.643 1.00 41.97 142 ARG A C 1
ATOM 1174 O O . ARG A 1 142 ? 3.278 -20.777 -17.433 1.00 41.97 142 ARG A O 1
ATOM 1181 N N . ARG A 1 143 ? 3.370 -18.576 -17.065 1.00 40.50 143 ARG A N 1
ATOM 1182 C CA . ARG A 1 143 ? 3.806 -18.275 -18.434 1.00 40.50 143 ARG A CA 1
ATOM 1183 C C . ARG A 1 143 ? 5.201 -17.669 -18.390 1.00 40.50 143 ARG A C 1
ATOM 1185 O O . ARG A 1 143 ? 5.403 -16.565 -17.912 1.00 40.50 143 ARG A O 1
ATOM 1192 N N . ALA A 1 144 ? 6.163 -18.487 -18.803 1.00 42.03 144 ALA A N 1
A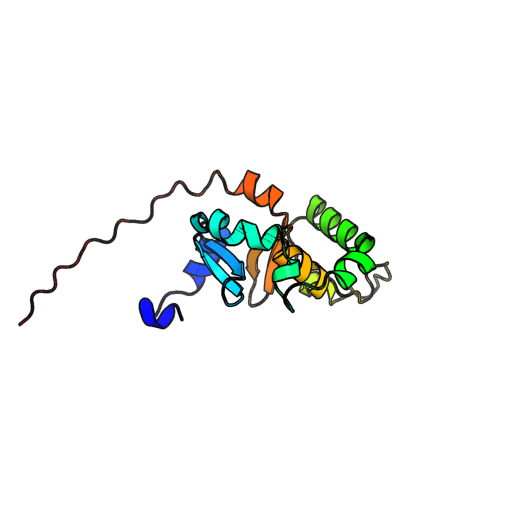TOM 1193 C CA . ALA A 1 144 ? 7.586 -18.206 -18.758 1.00 42.03 144 ALA A CA 1
ATOM 1194 C C . ALA A 1 144 ? 7.935 -16.889 -19.467 1.00 42.03 144 ALA A C 1
ATOM 1196 O O . ALA A 1 144 ? 7.534 -16.683 -20.614 1.00 42.03 144 ALA A O 1
ATOM 1197 N N . LEU A 1 145 ? 8.750 -16.048 -18.820 1.00 44.44 145 LEU A N 1
ATOM 1198 C CA . LEU A 1 145 ? 9.467 -14.987 -19.523 1.00 44.44 145 LEU A CA 1
ATOM 1199 C C . LEU A 1 145 ? 10.315 -15.616 -20.646 1.00 44.44 145 LEU A C 1
ATOM 1201 O O . LEU A 1 145 ? 11.009 -16.613 -20.401 1.00 44.44 145 LEU A O 1
ATOM 1205 N N . PRO A 1 146 ? 10.326 -15.048 -21.865 1.00 39.19 146 PRO A N 1
ATOM 1206 C CA . PRO A 1 146 ? 11.223 -15.507 -22.912 1.00 39.19 146 PRO A CA 1
ATOM 1207 C C . PRO A 1 146 ? 12.675 -15.291 -22.469 1.00 39.19 146 PRO A C 1
ATOM 1209 O O . PRO A 1 146 ? 13.093 -14.183 -22.126 1.00 39.19 146 PRO A O 1
ATOM 1212 N N . ARG A 1 147 ? 13.463 -16.372 -22.473 1.00 42.50 147 ARG A N 1
ATOM 1213 C CA . ARG A 1 147 ? 14.906 -16.328 -22.213 1.00 42.50 147 ARG A CA 1
ATOM 1214 C C . ARG A 1 147 ? 15.564 -15.382 -23.223 1.00 42.50 147 ARG A C 1
ATOM 1216 O O . ARG A 1 147 ? 15.582 -15.672 -24.418 1.00 42.50 147 ARG A O 1
ATOM 1223 N N . ARG A 1 148 ? 16.125 -14.265 -22.745 1.00 45.53 148 ARG A N 1
ATOM 1224 C CA . ARG A 1 148 ? 16.977 -13.369 -23.546 1.00 45.53 148 ARG A CA 1
ATOM 1225 C C . ARG A 1 148 ? 18.096 -14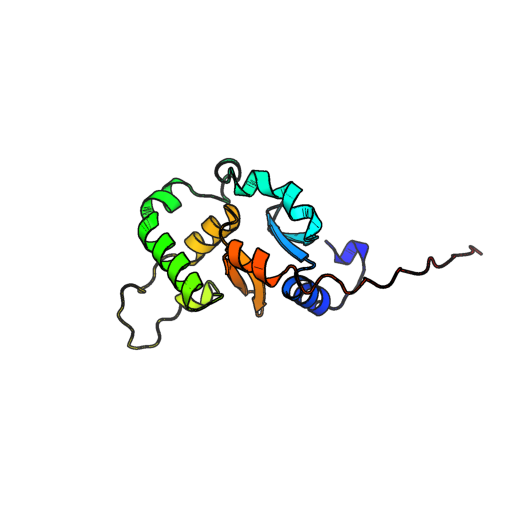.192 -24.199 1.00 45.53 148 ARG A C 1
ATOM 1227 O O . ARG A 1 148 ? 18.921 -14.774 -23.495 1.00 45.53 148 ARG A O 1
ATOM 1234 N N . ARG A 1 149 ? 18.148 -14.216 -25.537 1.00 43.97 149 ARG A N 1
ATOM 1235 C CA . ARG A 1 149 ? 19.337 -14.654 -26.285 1.00 43.97 149 ARG A CA 1
ATOM 1236 C C . ARG A 1 149 ? 20.481 -13.689 -25.960 1.00 43.97 149 ARG A C 1
ATOM 1238 O O . ARG A 1 149 ? 20.316 -12.4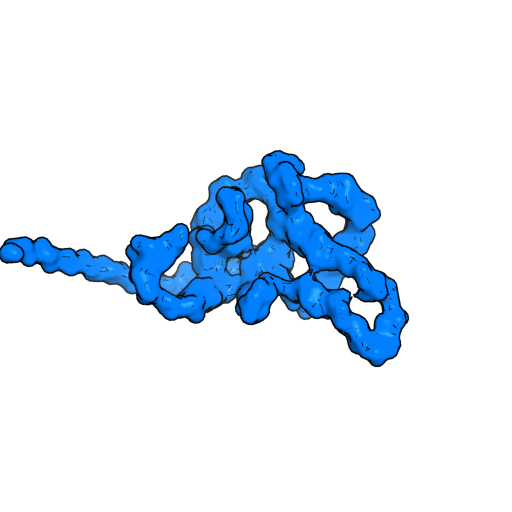78 -26.092 1.00 43.97 149 ARG A O 1
ATOM 1245 N N . ARG A 1 150 ? 21.622 -14.219 -25.510 1.00 38.75 150 ARG A N 1
ATOM 1246 C CA . ARG A 1 150 ? 22.867 -13.453 -25.370 1.00 38.75 150 ARG A CA 1
ATOM 1247 C C . ARG A 1 150 ? 23.315 -13.031 -26.771 1.00 38.75 150 ARG A C 1
ATOM 1249 O O . ARG A 1 150 ? 23.639 -13.887 -27.586 1.00 38.75 150 ARG A O 1
ATOM 1256 N N . GLY A 1 151 ? 23.287 -11.732 -27.054 1.00 37.41 151 GLY A N 1
ATOM 1257 C CA . GLY A 1 151 ? 23.951 -11.165 -28.222 1.00 37.41 151 GLY A CA 1
ATOM 1258 C C . GLY A 1 151 ? 25.450 -11.104 -27.955 1.00 37.41 151 GLY A C 1
ATOM 1259 O O . GLY A 1 151 ? 25.874 -10.485 -26.981 1.00 37.41 151 GLY A O 1
ATOM 1260 N N . HIS A 1 152 ? 26.231 -11.783 -28.790 1.00 40.16 152 HIS A N 1
ATOM 1261 C CA . HIS A 1 152 ? 27.674 -11.611 -28.875 1.00 40.16 152 HIS A CA 1
ATOM 1262 C C . HIS A 1 152 ? 27.955 -10.241 -29.503 1.00 40.16 152 HIS A C 1
ATOM 1264 O O . HIS A 1 152 ? 27.534 -9.998 -30.630 1.00 40.16 152 HIS A O 1
ATOM 1270 N N . TYR A 1 153 ? 28.648 -9.356 -28.787 1.00 35.00 153 TYR A N 1
ATOM 1271 C CA . TYR A 1 153 ? 29.294 -8.197 -29.398 1.00 35.00 153 TYR A CA 1
ATOM 1272 C C . TYR A 1 153 ? 30.744 -8.580 -29.699 1.00 35.00 153 TYR A C 1
ATOM 1274 O O . TYR A 1 153 ? 31.506 -8.891 -28.786 1.00 35.00 153 TYR A O 1
ATOM 1282 N N . VAL A 1 154 ? 31.090 -8.596 -30.985 1.00 35.56 154 VAL A N 1
ATOM 1283 C CA . VAL A 1 154 ? 32.472 -8.604 -31.471 1.00 35.56 154 VAL A CA 1
ATOM 1284 C C . VAL A 1 154 ? 32.882 -7.141 -31.598 1.00 35.56 154 VAL A C 1
ATOM 1286 O O . VAL A 1 154 ? 32.165 -6.360 -32.221 1.00 35.56 154 VAL A O 1
ATOM 1289 N N . ALA A 1 155 ? 33.984 -6.767 -30.953 1.00 32.84 155 ALA A N 1
ATOM 1290 C CA . ALA A 1 155 ? 34.590 -5.452 -31.099 1.00 32.84 155 ALA A CA 1
ATOM 1291 C C . ALA A 1 155 ? 35.375 -5.390 -32.419 1.00 32.84 155 ALA A C 1
ATOM 1293 O O . ALA A 1 155 ? 36.123 -6.321 -32.730 1.00 32.84 155 ALA A O 1
ATOM 1294 N N . GLN A 1 156 ? 35.204 -4.297 -33.159 1.00 37.22 156 GLN A N 1
ATOM 1295 C CA . GLN A 1 156 ? 36.170 -3.774 -34.124 1.00 37.22 156 GLN A CA 1
ATOM 1296 C C . GLN A 1 156 ? 36.482 -2.338 -33.723 1.00 37.22 156 GLN A C 1
ATOM 1298 O O . GLN A 1 156 ? 35.528 -1.650 -33.288 1.00 37.22 156 GLN A O 1
#

Solvent-accessible surface area (backbone atoms only — not comparable to full-atom values): 9499 Å² total; per-residue (Å²): 116,70,48,86,76,66,48,89,70,70,69,65,57,58,51,47,34,28,57,55,47,54,28,36,59,47,77,68,97,52,82,41,82,39,56,45,85,49,49,74,79,49,42,66,46,23,78,44,29,75,80,53,47,92,62,31,56,66,69,58,53,64,77,40,40,68,64,47,50,51,50,53,48,45,37,68,75,77,41,68,46,40,58,72,73,60,74,58,74,60,92,85,66,89,50,99,70,69,84,63,68,53,54,61,49,50,45,38,34,38,43,40,49,54,26,36,52,50,40,63,62,84,94,40,55,28,36,34,52,34,77,55,47,64,76,62,47,76,78,59,76,81,70,79,78,80,80,80,78,84,77,83,80,81,87,130

Sequence (156 aa):
MLFSRLGSYPQHWLDESLRNGELMEYWAHEACFLPRSDFALVRHRMLNPDNMGWKYHRAWMEEHAGSIAELVAHIGQNGPVRSADFTHPRKGASGWWEWKPHKRHLEGLFTAGEVMVVERRNFHRVYDLTRRGDAGLGRRARRALPRRRRGHYVAQ

Organism: Klebsiella pneumoniae (NCBI:txid573)

Nearest PDB structures (foldseek):
  5uuj-assembly1_A  TM=5.460E-01  e=6.827E-03  Streptomyces sahachiroi
  8p4v-assembly2_c0  TM=5.197E-01  e=6.591E-01  Saccharomyces cerevisiae
  6wjh-assembly2_B  TM=3.599E-01  e=4.050E+00  Homo sapiens

InterPro domains:
  IPR009351 DNA glycosylase AlkZ-like [PF06224] (2-148)

Foldseek 3Di:
DVCVVVPDDDPVVQQVCLLLQQWFFADDVHTDIDGNVCCVVCLVQLQVVVVVPPLADPVVCVVCVVVLVVVLVCCVPVNWDWQVVLPDDDPPPPDVSPPDDVVNSVSNCRSNQQWTFNGDDVPITIIHGNVVCVVPNPPRPPDDDPPDDDDDDDDD

pLDDT: mean 79.24, std 20.22, range [32.84, 96.06]

Radius of gyration: 18.72 Å; Cα contacts (8 Å, |Δi|>4): 152; chains: 1; bounding box: 63×35×52 Å

Secondary structure (DSSP, 8-state):
--HHHH-S--THHHHHHHHTTSEEEEESSSEEEEEGGGHHHHHHHHHSGGGGGGG--HHHHHHTHHHHHHHHHHHHHH--EEGGGGS---TT--STTSS--HHHHHHHHHHTTSEEEEEEETTEEEEEEHHHHHHHHTTT--SPPP----PPPPP-

Mean predicted aligned error: 10.35 Å